Protein AF-A0A961AM02-F1 (afdb_monomer_lite)

Radius of gyration: 24.5 Å; chains: 1; bounding box: 80×36×36 Å

Secondary structure (DSSP, 8-state):
----------------------S--PPTT-EEEEEESHHHHT-HHHHHHHHHHHHH-TTS--EEEEEE-TT--TTGGG-

Sequence (79 aa):
MTRILVLWTWLACAGGGVAEDAWLDPQDGDTMVFAGDSITHECLYTQYIEDFFFTRFPERAIHFHNAGVRGDAAADVLA

Structure (mmCIF, N/CA/C/O backbone):
data_AF-A0A961AM02-F1
#
_entry.id   AF-A0A961AM02-F1
#
loop_
_atom_site.group_PDB
_atom_site.id
_atom_site.type_symbol
_atom_site.label_atom_id
_atom_site.label_alt_id
_atom_site.label_comp_id
_atom_site.label_asym_id
_atom_site.label_entity_id
_atom_site.label_seq_id
_atom_site.pdbx_PDB_ins_code
_atom_site.Cartn_x
_atom_site.Cartn_y
_atom_site.Cartn_z
_atom_site.occupancy
_atom_site.B_iso_or_equiv
_atom_site.auth_seq_id
_atom_site.auth_comp_id
_atom_site.auth_asym_id
_atom_site.auth_atom_id
_atom_site.pdbx_PDB_model_num
ATOM 1 N N . MET A 1 1 ? -68.132 21.290 19.839 1.00 45.41 1 MET A N 1
ATOM 2 C CA . MET A 1 1 ? -68.106 19.937 19.236 1.00 45.41 1 MET A CA 1
ATOM 3 C C . MET A 1 1 ? -68.336 20.162 17.746 1.00 45.41 1 MET A C 1
ATOM 5 O O . MET A 1 1 ? -69.402 20.643 17.419 1.00 45.41 1 MET A O 1
ATOM 9 N N . THR A 1 2 ? -67.357 20.131 16.840 1.00 38.53 2 THR A N 1
ATOM 10 C CA . THR A 1 2 ? -66.390 19.061 16.546 1.00 38.53 2 THR A CA 1
ATOM 11 C C . THR A 1 2 ? -65.184 19.673 15.814 1.00 38.53 2 THR A C 1
ATOM 13 O O . THR A 1 2 ? -65.354 20.481 14.907 1.00 38.53 2 THR A O 1
ATOM 16 N N . ARG A 1 3 ? -63.969 19.331 16.257 1.00 45.16 3 ARG A N 1
ATOM 17 C CA . ARG A 1 3 ? -62.676 19.763 15.695 1.00 45.16 3 ARG A CA 1
ATOM 18 C C . ARG A 1 3 ? -62.339 18.885 14.489 1.00 45.16 3 ARG A C 1
ATOM 20 O O . ARG A 1 3 ? -62.374 17.670 14.647 1.00 45.16 3 ARG A O 1
ATOM 27 N N . ILE A 1 4 ? -61.931 19.459 13.356 1.00 45.06 4 ILE A N 1
ATOM 28 C CA . ILE A 1 4 ? -61.199 18.725 12.310 1.00 45.06 4 ILE A CA 1
ATOM 29 C C . ILE A 1 4 ? -59.983 19.563 11.904 1.00 45.06 4 ILE A C 1
ATOM 31 O O . ILE A 1 4 ? -60.097 20.591 11.243 1.00 45.06 4 ILE A O 1
ATOM 35 N N . LEU A 1 5 ? -58.822 19.122 12.394 1.00 46.69 5 LEU A N 1
ATOM 36 C CA . LEU A 1 5 ? -57.493 19.532 11.956 1.00 46.69 5 LEU A CA 1
ATOM 37 C C . LEU A 1 5 ? -57.223 18.903 10.585 1.00 46.69 5 LEU A C 1
ATOM 39 O O . LEU A 1 5 ? -57.257 17.679 10.471 1.00 46.69 5 LEU A O 1
ATOM 43 N N . VAL A 1 6 ? -56.904 19.710 9.574 1.00 51.03 6 VAL A N 1
ATOM 44 C CA . VAL A 1 6 ? -56.317 19.201 8.327 1.00 51.03 6 VAL A CA 1
ATOM 45 C C . VAL A 1 6 ? -54.800 19.212 8.496 1.00 51.03 6 VAL A C 1
ATOM 47 O O . VAL A 1 6 ? -54.161 20.263 8.542 1.00 51.03 6 VAL A O 1
ATOM 50 N N . LEU A 1 7 ? -54.271 18.004 8.688 1.00 43.75 7 LEU A N 1
ATOM 51 C CA . LEU A 1 7 ? -52.861 17.651 8.807 1.00 43.75 7 LEU A CA 1
ATOM 52 C C . LEU A 1 7 ? -52.043 18.188 7.622 1.00 43.75 7 LEU A C 1
ATOM 54 O O . LEU A 1 7 ? -52.344 17.897 6.467 1.00 43.75 7 LEU A O 1
ATOM 58 N N . TRP A 1 8 ? -50.950 18.883 7.931 1.00 39.62 8 TRP A N 1
ATOM 59 C CA . TRP A 1 8 ? -49.850 19.138 7.006 1.00 39.62 8 TRP A CA 1
ATOM 60 C C . TRP A 1 8 ? -49.183 17.812 6.641 1.00 39.62 8 TRP A C 1
ATOM 62 O O . TRP A 1 8 ? -48.399 17.266 7.416 1.00 39.62 8 TRP A O 1
ATOM 72 N N . THR A 1 9 ? -49.493 17.278 5.466 1.00 47.47 9 THR A N 1
ATOM 7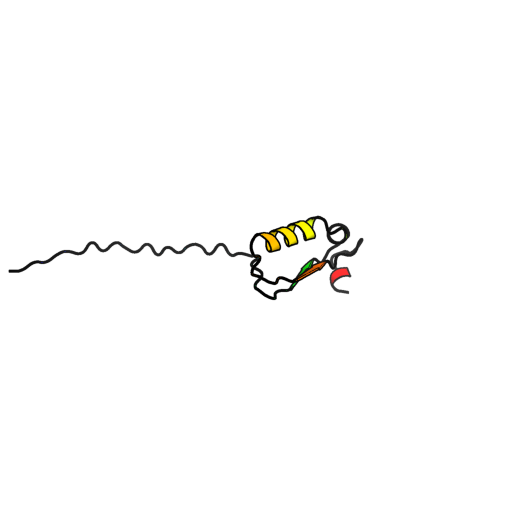3 C CA . THR A 1 9 ? -48.727 16.169 4.897 1.00 47.47 9 THR A CA 1
A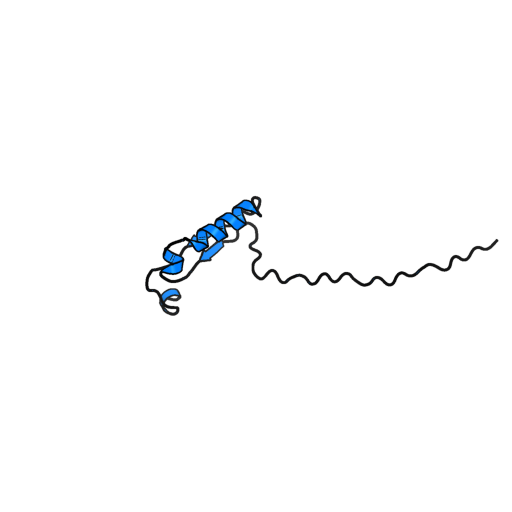TOM 74 C C . THR A 1 9 ? -47.476 16.762 4.256 1.00 47.47 9 THR A C 1
ATOM 76 O O . THR A 1 9 ? -47.481 17.175 3.100 1.00 47.47 9 THR A O 1
ATOM 79 N N . TRP A 1 10 ? -46.400 16.858 5.042 1.00 43.03 10 TRP A N 1
ATOM 80 C CA . TRP A 1 10 ? -45.057 17.000 4.493 1.00 43.03 10 TRP A CA 1
ATOM 81 C C . TRP A 1 10 ? -44.762 15.731 3.703 1.00 43.03 10 TRP A C 1
ATOM 83 O O . TRP A 1 10 ? -44.601 14.648 4.263 1.00 43.03 10 TRP A O 1
ATOM 93 N N . LEU A 1 11 ? -44.753 15.884 2.384 1.00 56.06 11 LEU A N 1
ATOM 94 C CA . LEU A 1 11 ? -44.177 14.935 1.457 1.00 56.06 11 LEU A CA 1
ATOM 95 C C . LEU A 1 11 ? -42.741 14.672 1.918 1.00 56.06 11 LEU A C 1
ATOM 97 O O . LEU A 1 11 ? -41.879 15.546 1.836 1.00 56.06 11 LEU A O 1
ATOM 101 N N . ALA A 1 12 ? -42.516 13.480 2.463 1.00 52.75 12 ALA A N 1
ATOM 102 C CA . ALA A 1 12 ? -41.191 12.953 2.697 1.00 52.75 12 ALA A CA 1
ATOM 103 C C . ALA A 1 12 ? -40.497 12.860 1.334 1.00 52.75 12 ALA A C 1
ATOM 105 O O . ALA A 1 12 ? -40.680 11.895 0.593 1.00 52.75 12 ALA A O 1
ATOM 106 N N . CYS A 1 13 ? -39.709 13.877 0.987 1.00 44.72 13 CYS A N 1
ATOM 107 C CA . CYS A 1 13 ? -38.581 13.667 0.101 1.00 44.72 13 CYS A CA 1
ATOM 108 C C . CYS A 1 13 ? -37.698 12.667 0.836 1.00 44.72 13 CYS A C 1
ATOM 110 O O . CYS A 1 13 ? -37.027 13.021 1.806 1.00 44.72 13 CYS A O 1
ATOM 112 N N . ALA A 1 14 ? -37.804 11.400 0.437 1.00 52.81 14 ALA A N 1
ATOM 113 C CA . ALA A 1 14 ? -36.872 10.367 0.819 1.00 52.81 14 ALA A CA 1
ATOM 114 C C . ALA A 1 14 ? -35.473 10.951 0.628 1.00 52.81 14 ALA A C 1
ATOM 116 O O . ALA A 1 14 ? -35.065 11.252 -0.494 1.00 52.81 14 ALA A O 1
ATOM 117 N N . GLY A 1 15 ? -34.775 11.169 1.741 1.00 47.91 15 GLY A N 1
ATOM 118 C CA . GLY A 1 15 ? -33.339 11.347 1.742 1.00 47.91 15 GLY A CA 1
ATOM 119 C C . GLY A 1 15 ? -32.727 10.039 1.272 1.00 47.91 15 GLY A C 1
ATOM 120 O O . GLY A 1 15 ? -32.259 9.246 2.079 1.00 47.91 15 GLY A O 1
ATOM 121 N N . GLY A 1 16 ? -32.778 9.789 -0.033 1.00 45.47 16 GLY A N 1
ATOM 122 C CA . GLY A 1 16 ? -31.798 8.952 -0.685 1.00 45.47 16 GLY A CA 1
ATOM 123 C C . GLY A 1 16 ? -30.507 9.745 -0.642 1.00 45.47 16 GLY A C 1
ATOM 124 O O . GLY A 1 16 ? -30.209 10.487 -1.575 1.00 45.47 16 GLY A O 1
ATOM 125 N N . GLY A 1 17 ? -29.782 9.646 0.474 1.00 45.03 17 GLY A N 1
ATOM 126 C CA . GLY A 1 17 ? -28.347 9.838 0.407 1.00 45.03 17 GLY A CA 1
ATOM 127 C C . GLY A 1 17 ? -27.881 8.891 -0.685 1.00 45.03 17 GLY A C 1
ATOM 128 O O . GLY A 1 17 ? -28.116 7.687 -0.596 1.00 45.03 17 GLY A O 1
ATOM 129 N N . VAL A 1 18 ? -27.342 9.444 -1.767 1.00 51.09 18 VAL A N 1
ATOM 130 C CA . VAL A 1 18 ? -26.493 8.666 -2.659 1.00 51.09 18 VAL A CA 1
ATOM 131 C C . VAL A 1 18 ? -25.455 8.056 -1.733 1.00 51.09 18 VAL A C 1
ATOM 133 O O . VAL A 1 18 ? -24.678 8.795 -1.135 1.00 51.09 18 VAL A O 1
ATOM 136 N N . ALA A 1 19 ? -25.525 6.741 -1.519 1.00 56.81 19 ALA A N 1
ATOM 137 C CA . ALA A 1 19 ? -24.376 6.022 -1.022 1.00 56.81 19 ALA A CA 1
ATOM 138 C C . ALA A 1 19 ? -23.290 6.354 -2.039 1.00 56.81 19 ALA A C 1
ATOM 140 O O . ALA A 1 19 ? -23.374 5.965 -3.203 1.00 56.81 19 ALA A O 1
ATOM 141 N N . GLU A 1 20 ? -22.374 7.230 -1.651 1.00 59.53 20 GLU A N 1
ATOM 142 C CA . GLU A 1 20 ? -21.099 7.330 -2.320 1.00 59.53 20 GLU A CA 1
ATOM 143 C C . GLU A 1 20 ? -20.554 5.909 -2.296 1.00 59.53 20 GLU A C 1
ATOM 145 O O . GLU A 1 20 ? -20.272 5.388 -1.219 1.00 59.53 20 GLU A O 1
ATOM 150 N N . ASP A 1 21 ? -20.577 5.234 -3.451 1.00 57.69 21 ASP A N 1
ATOM 151 C CA . ASP A 1 21 ? -20.028 3.893 -3.591 1.00 57.69 21 ASP A CA 1
ATOM 152 C C . ASP A 1 21 ? -18.569 4.010 -3.159 1.00 57.69 21 ASP A C 1
ATOM 154 O O . ASP A 1 21 ? -17.704 4.469 -3.913 1.00 57.69 21 ASP A O 1
ATOM 158 N N . ALA A 1 22 ? -18.317 3.693 -1.890 1.00 63.78 22 ALA A N 1
ATOM 159 C CA . ALA A 1 22 ? -16.997 3.665 -1.320 1.00 63.78 22 ALA A CA 1
ATOM 160 C C . ALA A 1 22 ? -16.315 2.487 -2.000 1.00 63.78 22 ALA A C 1
ATOM 162 O O . ALA A 1 22 ? -16.400 1.345 -1.560 1.00 63.78 22 ALA A O 1
ATOM 163 N N . TRP A 1 23 ? -15.683 2.769 -3.137 1.00 73.19 23 TRP A N 1
ATOM 164 C CA . TRP A 1 23 ? -14.976 1.773 -3.934 1.00 73.19 23 TRP A CA 1
ATOM 165 C C . TRP A 1 23 ? -13.846 1.109 -3.130 1.00 73.19 23 TRP A C 1
ATOM 167 O O . TRP A 1 23 ? -13.343 0.064 -3.533 1.00 73.19 23 TRP A O 1
ATOM 177 N N . LEU A 1 24 ? -13.473 1.699 -1.987 1.00 79.44 24 LEU A N 1
ATOM 178 C CA . LEU A 1 24 ? -12.512 1.175 -1.034 1.00 79.44 24 LEU A CA 1
ATOM 179 C C . LEU A 1 24 ? -13.017 1.352 0.409 1.00 79.44 24 LEU A C 1
ATOM 181 O O . LEU A 1 24 ? -12.790 2.393 1.024 1.00 79.44 24 LEU A O 1
ATOM 185 N N . ASP A 1 25 ? -13.675 0.325 0.952 1.00 87.56 25 ASP A N 1
ATOM 186 C CA . ASP A 1 25 ? -14.077 0.245 2.368 1.00 87.56 25 ASP A CA 1
ATOM 187 C C . ASP A 1 25 ? -13.642 -1.103 2.981 1.00 87.56 25 ASP A C 1
ATOM 189 O O . ASP A 1 25 ? -14.454 -2.027 3.085 1.00 87.56 25 ASP A O 1
ATOM 193 N N . PRO A 1 26 ? -12.353 -1.255 3.350 1.00 87.81 26 PRO A N 1
ATOM 194 C CA . PRO A 1 26 ? -11.856 -2.463 4.003 1.00 87.81 26 PRO A CA 1
ATOM 195 C C . PRO A 1 26 ? -12.523 -2.648 5.366 1.00 87.81 26 PRO A C 1
ATOM 197 O O . PRO A 1 26 ? -12.571 -1.717 6.184 1.00 87.81 26 PRO A O 1
ATOM 200 N N . GLN A 1 27 ? -13.029 -3.849 5.612 1.00 91.00 27 GLN A N 1
ATOM 201 C CA . GLN A 1 27 ? -13.667 -4.217 6.868 1.00 91.00 27 GLN A CA 1
ATOM 202 C C . GLN A 1 27 ? -12.638 -4.753 7.871 1.00 91.00 27 GLN A C 1
ATOM 204 O O . GLN A 1 27 ? -11.457 -4.933 7.572 1.00 91.00 27 GLN A O 1
ATOM 209 N N . ASP A 1 28 ? -13.088 -4.968 9.104 1.00 93.38 28 ASP A N 1
ATOM 210 C CA . ASP A 1 28 ? -12.260 -5.564 10.150 1.00 93.38 28 ASP A CA 1
ATOM 211 C C . ASP A 1 28 ? -11.803 -6.984 9.764 1.00 93.38 28 ASP A C 1
ATOM 213 O O . ASP A 1 28 ? -12.612 -7.810 9.342 1.00 93.38 28 ASP A O 1
ATOM 217 N N . GLY A 1 29 ? -10.505 -7.259 9.904 1.00 93.62 29 GLY A N 1
ATOM 218 C CA . GLY A 1 29 ? -9.876 -8.529 9.534 1.00 93.62 29 GLY A CA 1
ATOM 219 C C . GLY A 1 29 ? -9.477 -8.661 8.059 1.00 93.62 29 GLY A C 1
ATOM 220 O O . GLY A 1 29 ? -8.846 -9.658 7.696 1.00 93.62 29 GLY A O 1
ATOM 221 N N . ASP A 1 30 ? -9.800 -7.686 7.203 1.00 94.88 30 ASP A N 1
ATOM 222 C CA . ASP A 1 30 ? -9.447 -7.746 5.784 1.00 94.88 30 ASP A CA 1
ATOM 223 C C . ASP A 1 30 ? -7.933 -7.627 5.558 1.00 94.88 30 ASP A C 1
ATOM 225 O O . ASP A 1 30 ? -7.201 -6.966 6.299 1.00 94.88 30 ASP A O 1
ATOM 229 N N . THR A 1 31 ? -7.459 -8.262 4.483 1.00 95.00 31 THR A N 1
ATOM 230 C CA . THR A 1 31 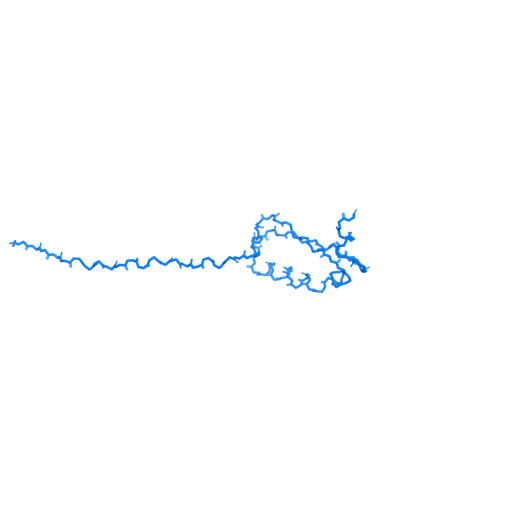? -6.063 -8.175 4.040 1.00 95.00 31 THR A CA 1
ATOM 231 C C . THR A 1 31 ? -5.971 -7.455 2.703 1.00 95.00 31 THR A C 1
ATOM 233 O O . THR A 1 31 ? -6.530 -7.906 1.704 1.00 95.00 31 THR A O 1
ATOM 236 N N . MET A 1 32 ? -5.220 -6.358 2.671 1.00 94.25 32 MET A N 1
ATOM 237 C CA . MET A 1 32 ? -4.924 -5.591 1.470 1.00 94.25 32 MET A CA 1
ATOM 238 C C . MET A 1 32 ? -3.502 -5.891 0.995 1.00 94.25 32 MET A C 1
ATOM 240 O O . MET A 1 32 ? -2.531 -5.684 1.724 1.00 94.25 32 MET A O 1
ATOM 244 N N . VAL A 1 33 ? -3.380 -6.364 -0.246 1.00 95.19 33 VAL A N 1
ATOM 245 C CA . VAL A 1 33 ? -2.089 -6.669 -0.872 1.00 95.19 33 VAL A CA 1
ATOM 246 C C . VAL A 1 33 ? -1.809 -5.667 -1.985 1.00 95.19 33 VAL A C 1
ATOM 248 O O . VAL A 1 33 ? -2.591 -5.540 -2.927 1.00 95.19 33 VAL A O 1
ATOM 251 N N . PHE A 1 34 ? -0.680 -4.972 -1.895 1.00 95.44 34 PHE A N 1
ATOM 252 C CA . PHE A 1 34 ? -0.183 -4.088 -2.941 1.00 95.44 34 PHE A CA 1
ATOM 253 C C . PHE A 1 34 ? 0.732 -4.878 -3.876 1.00 95.44 34 PHE A C 1
ATOM 255 O O . PHE A 1 34 ? 1.868 -5.181 -3.521 1.00 95.44 34 PHE A O 1
ATOM 262 N N . ALA A 1 35 ? 0.239 -5.208 -5.067 1.00 95.25 35 ALA A N 1
ATOM 263 C CA . ALA A 1 35 ? 1.043 -5.779 -6.142 1.00 95.25 35 ALA A CA 1
ATOM 264 C C . ALA A 1 35 ? 1.474 -4.677 -7.116 1.00 95.25 35 ALA A C 1
ATOM 266 O O . ALA A 1 35 ? 0.685 -3.783 -7.436 1.00 95.25 35 ALA A O 1
ATOM 267 N N . GLY A 1 36 ? 2.712 -4.743 -7.596 1.00 94.94 36 GLY A N 1
ATOM 268 C CA . GLY A 1 36 ? 3.214 -3.778 -8.563 1.00 94.94 36 GLY A CA 1
ATOM 269 C C . GLY A 1 36 ? 4.711 -3.888 -8.799 1.00 94.94 36 GLY A C 1
ATOM 270 O O . GLY A 1 36 ? 5.355 -4.853 -8.397 1.00 94.94 36 GLY A O 1
ATOM 271 N N . ASP A 1 37 ? 5.251 -2.877 -9.466 1.00 95.44 37 ASP A N 1
ATOM 272 C CA . ASP A 1 37 ? 6.633 -2.873 -9.922 1.00 95.44 37 ASP A CA 1
ATOM 273 C C . ASP A 1 37 ? 7.592 -2.221 -8.903 1.00 95.44 37 ASP A C 1
ATOM 275 O O . ASP A 1 37 ? 7.355 -2.158 -7.691 1.00 95.44 37 ASP A O 1
ATOM 279 N N . SER A 1 38 ? 8.692 -1.684 -9.425 1.00 96.38 38 SER A N 1
ATOM 280 C CA . SER A 1 38 ? 9.641 -0.816 -8.735 1.00 96.38 38 SER A CA 1
ATOM 281 C C . SER A 1 38 ? 9.035 0.256 -7.823 1.00 96.38 38 SER A C 1
ATOM 283 O O . SER A 1 38 ? 9.598 0.497 -6.758 1.00 96.38 38 SER A O 1
ATOM 285 N N . ILE A 1 39 ? 7.914 0.879 -8.195 1.00 96.88 39 ILE A N 1
ATOM 286 C CA . ILE A 1 39 ? 7.280 1.950 -7.415 1.00 96.88 39 ILE A CA 1
ATOM 287 C C . ILE A 1 39 ? 6.632 1.380 -6.151 1.00 96.88 39 ILE A C 1
ATOM 289 O O . ILE A 1 39 ? 6.744 1.958 -5.070 1.00 96.88 39 ILE A O 1
ATOM 293 N N . THR A 1 40 ? 5.973 0.227 -6.269 1.00 96.75 40 THR A N 1
ATOM 294 C CA . THR A 1 40 ? 5.368 -0.474 -5.132 1.00 96.75 40 THR A CA 1
ATOM 295 C C . THR A 1 40 ? 6.445 -1.050 -4.228 1.00 96.75 40 THR A C 1
ATOM 297 O O . THR A 1 40 ? 6.359 -0.889 -3.015 1.00 96.75 40 THR A O 1
ATOM 300 N N . HIS A 1 41 ? 7.513 -1.605 -4.802 1.00 95.69 41 HIS A N 1
ATOM 301 C CA . HIS A 1 41 ? 8.638 -2.175 -4.057 1.00 95.69 41 HIS A CA 1
ATOM 302 C C . HIS A 1 41 ? 9.333 -1.177 -3.107 1.00 95.69 41 HIS A C 1
ATOM 304 O O . HIS A 1 41 ? 9.938 -1.579 -2.118 1.00 95.69 41 HIS A O 1
ATOM 310 N N . GLU A 1 42 ? 9.269 0.128 -3.386 1.00 96.62 42 GLU A N 1
ATOM 311 C CA . GLU A 1 42 ? 9.888 1.170 -2.550 1.00 96.62 42 GLU A CA 1
ATOM 312 C C . GLU A 1 42 ? 9.078 1.522 -1.289 1.00 96.62 42 GLU A C 1
ATOM 314 O O . GLU A 1 42 ? 9.564 2.272 -0.442 1.00 96.62 42 GLU A O 1
ATOM 319 N N . CYS A 1 43 ? 7.862 0.986 -1.141 1.00 95.00 43 CYS A N 1
ATOM 320 C CA . CYS A 1 43 ? 6.991 1.141 0.032 1.00 95.00 43 CYS A CA 1
ATOM 321 C C . CYS A 1 43 ? 6.603 2.586 0.408 1.00 95.00 43 CYS A C 1
ATOM 323 O O . CYS A 1 43 ? 6.050 2.809 1.483 1.00 95.00 43 CYS A O 1
ATOM 325 N N . LEU A 1 44 ? 6.856 3.579 -0.453 1.00 95.56 44 LEU A N 1
ATOM 326 C CA . LEU A 1 44 ? 6.604 4.988 -0.131 1.00 95.56 44 LEU A CA 1
ATOM 327 C C . LEU A 1 44 ? 5.106 5.296 -0.032 1.00 95.56 44 LEU A C 1
ATOM 329 O O . LEU A 1 44 ? 4.623 5.752 1.000 1.00 95.56 44 LEU A O 1
ATOM 333 N N . TYR A 1 45 ? 4.353 5.038 -1.103 1.00 95.75 45 TYR A N 1
ATOM 334 C CA . TYR A 1 45 ? 2.926 5.360 -1.120 1.00 95.75 45 TYR A CA 1
ATOM 335 C C . TYR A 1 45 ? 2.086 4.334 -0.348 1.00 95.75 45 TYR A C 1
ATOM 337 O O . TYR A 1 45 ? 1.046 4.698 0.196 1.00 95.75 45 TYR A O 1
ATOM 345 N N . THR A 1 46 ? 2.519 3.068 -0.286 1.00 96.38 46 THR A N 1
ATOM 346 C CA . THR A 1 46 ? 1.795 2.022 0.452 1.00 96.38 46 THR A CA 1
ATOM 347 C C . THR A 1 46 ? 1.767 2.356 1.937 1.00 96.38 46 THR A C 1
ATOM 349 O O . THR A 1 46 ? 0.700 2.317 2.538 1.00 96.38 46 THR A O 1
ATOM 352 N N . GLN A 1 47 ? 2.885 2.841 2.489 1.00 96.00 47 GLN A N 1
ATOM 353 C CA . GLN A 1 47 ? 2.957 3.291 3.878 1.00 96.00 47 GLN A CA 1
ATOM 354 C C . GLN A 1 47 ? 2.004 4.459 4.168 1.00 96.00 47 GLN A C 1
ATOM 356 O O . GLN A 1 47 ? 1.330 4.461 5.191 1.00 96.00 47 GLN A O 1
ATOM 361 N N . TYR A 1 48 ? 1.870 5.427 3.256 1.00 96.38 48 TYR A N 1
ATOM 362 C CA . TYR A 1 48 ? 0.920 6.530 3.454 1.00 96.38 48 TYR A CA 1
ATOM 363 C C . TYR A 1 48 ? -0.538 6.060 3.492 1.00 96.38 48 TYR A C 1
ATOM 365 O O . TYR A 1 48 ? -1.352 6.632 4.219 1.00 96.38 48 TYR A O 1
ATOM 373 N N . ILE A 1 49 ? -0.875 5.029 2.714 1.00 94.19 49 ILE A N 1
ATOM 374 C CA . ILE A 1 49 ? -2.209 4.422 2.727 1.00 94.19 49 ILE A CA 1
ATOM 375 C C . ILE A 1 49 ? -2.420 3.651 4.034 1.00 94.19 49 ILE A C 1
ATOM 377 O O . ILE A 1 49 ? -3.460 3.812 4.671 1.00 94.19 49 ILE A O 1
ATOM 381 N N . GLU A 1 50 ? -1.430 2.869 4.461 1.00 94.69 50 GLU A N 1
ATOM 382 C CA . GLU A 1 50 ? -1.447 2.155 5.742 1.00 94.69 50 GLU A CA 1
ATOM 383 C C . GLU A 1 50 ? -1.698 3.124 6.906 1.00 94.69 50 GLU A C 1
ATOM 385 O O . GLU A 1 50 ? -2.677 2.978 7.642 1.00 94.69 50 GLU A O 1
ATOM 390 N N . ASP A 1 51 ? -0.889 4.180 7.013 1.00 95.50 51 ASP A N 1
ATOM 391 C CA . ASP A 1 51 ? -1.003 5.203 8.058 1.00 95.50 51 ASP A CA 1
ATOM 392 C C . ASP A 1 51 ? -2.364 5.917 8.033 1.00 95.50 51 ASP A C 1
ATOM 394 O O . ASP A 1 51 ? -2.929 6.273 9.077 1.00 95.50 51 ASP A O 1
ATOM 398 N N . PHE A 1 52 ? -2.935 6.125 6.843 1.00 94.44 52 PHE A N 1
ATOM 399 C CA . PHE A 1 52 ? -4.272 6.693 6.715 1.00 94.44 52 PHE A CA 1
ATOM 400 C C . PHE A 1 52 ? -5.322 5.796 7.381 1.00 94.44 52 PHE A C 1
ATOM 402 O O . PHE A 1 52 ? -6.105 6.287 8.199 1.00 94.44 52 PHE A O 1
ATOM 409 N N . PHE A 1 53 ? -5.318 4.493 7.095 1.00 94.50 53 PHE A N 1
ATOM 410 C CA . PHE A 1 53 ? -6.284 3.567 7.689 1.00 94.50 53 PHE A CA 1
ATOM 411 C C . PHE A 1 53 ? -6.048 3.370 9.187 1.00 94.50 53 PHE A C 1
ATOM 413 O O . PHE A 1 53 ? -7.012 3.439 9.953 1.00 94.50 53 PHE A O 1
ATOM 420 N N . PHE A 1 54 ? -4.791 3.259 9.623 1.00 93.69 54 PHE A N 1
ATOM 421 C CA . PHE A 1 54 ? -4.456 3.161 11.047 1.00 93.69 54 PHE A CA 1
ATOM 422 C C . PHE A 1 54 ? -4.942 4.366 11.859 1.00 93.69 54 PHE A C 1
ATOM 424 O O . PHE A 1 54 ? -5.382 4.214 12.997 1.00 93.69 54 PHE A O 1
ATOM 431 N N . THR A 1 55 ? -4.885 5.573 11.291 1.00 95.12 55 THR A N 1
ATOM 432 C CA . THR A 1 55 ? -5.283 6.792 12.015 1.0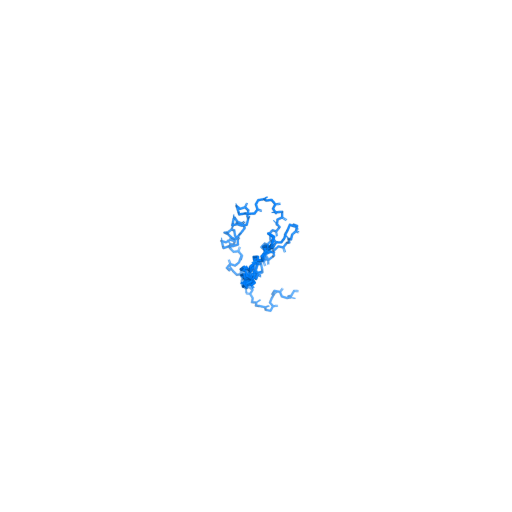0 95.12 55 THR A CA 1
ATOM 433 C C . THR A 1 55 ? -6.778 7.089 11.949 1.00 95.12 55 THR A C 1
ATOM 435 O O . THR A 1 55 ? -7.309 7.698 12.877 1.00 95.12 55 THR A O 1
ATOM 438 N N . ARG A 1 56 ? -7.470 6.717 10.865 1.00 92.50 56 ARG A N 1
ATOM 439 C CA . ARG A 1 56 ? -8.910 7.004 10.694 1.00 92.50 56 ARG A CA 1
ATOM 440 C C . ARG A 1 56 ? -9.801 5.902 11.251 1.00 92.50 56 ARG A C 1
ATOM 442 O O . ARG A 1 56 ? -10.883 6.210 11.743 1.00 92.50 56 ARG A O 1
ATOM 449 N N . PHE A 1 57 ? -9.350 4.652 11.198 1.00 92.88 57 PHE A N 1
ATOM 450 C CA . PHE A 1 57 ? -10.134 3.483 11.594 1.00 92.88 57 PHE A CA 1
ATOM 451 C C . PHE A 1 57 ? -9.345 2.586 12.559 1.00 92.88 57 PHE A C 1
ATOM 453 O O . PHE A 1 57 ? -9.131 1.414 12.265 1.00 92.88 57 PHE A O 1
ATOM 460 N N . PRO A 1 58 ? -8.926 3.107 13.729 1.00 92.12 58 PRO A N 1
ATOM 461 C CA . PRO A 1 58 ? -8.075 2.367 14.666 1.00 92.12 58 PRO A CA 1
ATOM 462 C C . PRO A 1 58 ? -8.735 1.103 15.240 1.00 92.12 58 PRO A C 1
ATOM 464 O O . PRO A 1 58 ? -8.043 0.213 15.716 1.00 92.12 58 PRO A O 1
ATOM 467 N N . GLU A 1 59 ? -10.067 1.028 15.197 1.00 93.81 59 GLU A N 1
ATOM 468 C CA . GLU A 1 59 ? -10.848 -0.126 15.655 1.00 93.81 59 GLU A CA 1
ATOM 469 C C . GLU A 1 59 ? -10.840 -1.287 14.643 1.00 93.81 59 GLU A C 1
ATOM 471 O O . GLU A 1 59 ? -11.238 -2.393 14.993 1.00 93.81 59 GLU A O 1
ATOM 476 N N . ARG A 1 60 ? -10.431 -1.047 13.385 1.00 92.38 60 ARG A N 1
ATOM 477 C CA . ARG A 1 60 ? -10.386 -2.071 12.333 1.00 92.38 60 ARG A CA 1
ATOM 478 C C . ARG A 1 60 ? -8.978 -2.660 12.255 1.00 92.38 60 ARG A C 1
ATOM 480 O O . ARG A 1 60 ? -8.019 -1.962 11.928 1.00 92.38 60 ARG A O 1
ATOM 487 N N . ALA A 1 61 ? -8.855 -3.955 12.500 1.00 93.00 61 ALA A N 1
ATOM 488 C CA . ALA A 1 61 ? -7.641 -4.723 12.286 1.00 93.00 61 ALA A CA 1
ATOM 489 C C . ALA A 1 61 ? -7.495 -5.060 10.794 1.00 93.00 61 ALA A C 1
ATOM 491 O O . ALA A 1 61 ? -7.923 -6.117 10.339 1.00 93.00 61 ALA A O 1
ATOM 492 N N . ILE A 1 62 ? -6.903 -4.146 10.026 1.00 94.56 62 ILE A N 1
ATOM 493 C CA . ILE A 1 62 ? -6.603 -4.359 8.604 1.00 94.56 62 ILE A CA 1
ATOM 494 C C . ILE A 1 62 ? -5.150 -4.821 8.469 1.00 94.56 62 ILE A C 1
ATOM 496 O O . ILE A 1 62 ? -4.236 -4.230 9.051 1.00 94.56 62 ILE A O 1
ATOM 500 N N . HIS A 1 63 ? -4.925 -5.875 7.690 1.00 94.94 63 HIS A N 1
ATOM 501 C CA . HIS A 1 63 ? -3.593 -6.394 7.396 1.00 94.94 63 HIS A CA 1
ATOM 502 C C . HIS A 1 63 ? -3.102 -5.868 6.048 1.00 94.94 63 HIS A C 1
ATOM 504 O O . HIS A 1 63 ? -3.782 -6.016 5.037 1.00 94.94 63 HIS A O 1
ATOM 510 N N . PHE A 1 64 ? -1.901 -5.299 6.012 1.00 95.50 64 PHE A N 1
ATOM 511 C CA . PHE A 1 64 ? -1.302 -4.781 4.784 1.00 95.50 64 PHE A CA 1
ATOM 512 C C . PHE A 1 64 ? -0.085 -5.608 4.381 1.00 95.50 64 PHE A C 1
ATOM 514 O O . PHE A 1 64 ? 0.736 -5.983 5.223 1.00 95.50 64 PHE A O 1
ATOM 521 N N . HIS A 1 65 ? 0.030 -5.907 3.089 1.00 96.00 65 HIS A N 1
ATOM 522 C CA . HIS A 1 65 ? 1.173 -6.619 2.534 1.00 96.00 65 HIS A CA 1
ATOM 523 C C . HIS A 1 65 ? 1.653 -5.958 1.247 1.00 96.00 65 HIS A C 1
ATOM 525 O O . HIS A 1 65 ? 0.874 -5.730 0.325 1.00 96.00 65 HIS A O 1
ATOM 531 N N . ASN A 1 66 ? 2.950 -5.681 1.167 1.00 95.69 66 ASN A N 1
ATOM 532 C CA . ASN A 1 66 ? 3.578 -5.185 -0.045 1.00 95.69 66 ASN A CA 1
ATOM 533 C C . ASN A 1 66 ? 4.235 -6.352 -0.791 1.00 95.69 66 ASN A C 1
ATOM 535 O O . ASN A 1 66 ? 5.175 -6.963 -0.286 1.00 95.69 66 ASN A O 1
ATOM 539 N N . ALA A 1 67 ? 3.718 -6.643 -1.980 1.00 95.88 67 ALA A N 1
ATOM 540 C CA . ALA A 1 67 ? 4.208 -7.662 -2.900 1.00 95.88 67 ALA A CA 1
ATOM 541 C C . ALA A 1 67 ? 4.808 -7.030 -4.171 1.00 95.88 67 ALA A C 1
ATOM 543 O O . ALA A 1 67 ? 4.783 -7.634 -5.240 1.00 95.88 67 ALA A O 1
ATOM 544 N N . GLY A 1 68 ? 5.303 -5.792 -4.085 1.00 94.50 68 GLY A N 1
ATOM 545 C CA . GLY A 1 68 ? 5.948 -5.116 -5.202 1.00 94.50 68 GLY A CA 1
ATOM 546 C C . GLY A 1 68 ? 7.316 -5.718 -5.514 1.00 94.50 68 GLY A C 1
ATOM 547 O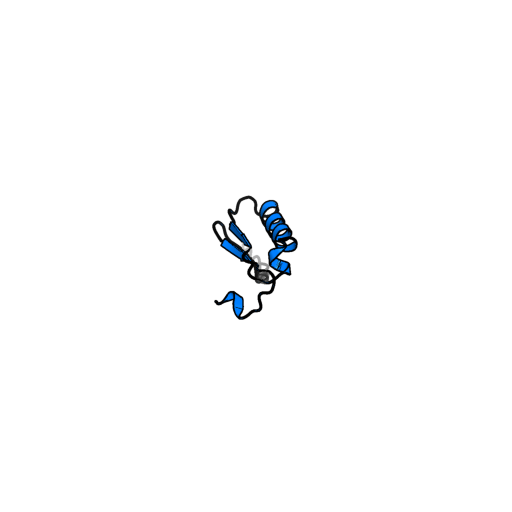 O . GLY A 1 68 ? 8.105 -5.971 -4.601 1.00 94.50 68 GLY A O 1
ATOM 548 N N . VAL A 1 69 ? 7.638 -5.897 -6.794 1.00 95.62 69 VAL A N 1
ATOM 549 C CA . VAL A 1 69 ? 8.941 -6.408 -7.245 1.00 95.62 69 VAL A CA 1
ATOM 550 C C . VAL A 1 69 ? 9.512 -5.480 -8.313 1.00 95.62 69 VAL A C 1
ATOM 552 O O . VAL A 1 69 ? 8.864 -5.101 -9.286 1.00 95.62 69 VAL A O 1
ATOM 555 N N . ARG A 1 70 ? 10.763 -5.052 -8.121 1.00 94.19 70 ARG A N 1
ATOM 556 C CA . ARG A 1 70 ? 11.411 -4.118 -9.045 1.00 94.19 70 ARG A CA 1
ATOM 557 C C . ARG A 1 70 ? 11.623 -4.768 -10.413 1.00 94.19 70 ARG A C 1
ATOM 559 O O . ARG A 1 70 ? 12.448 -5.663 -10.544 1.00 94.19 70 ARG A O 1
ATOM 566 N N . GLY A 1 71 ? 10.991 -4.190 -11.432 1.00 93.75 71 GLY A N 1
ATOM 567 C CA . GLY A 1 71 ? 11.138 -4.607 -12.827 1.00 93.75 71 GLY A CA 1
ATOM 568 C C . GLY A 1 71 ? 9.979 -5.450 -13.354 1.00 93.75 71 GLY A C 1
ATOM 569 O O . GLY A 1 71 ? 9.979 -5.731 -14.549 1.00 93.75 71 GLY A O 1
ATOM 570 N N . ASP A 1 72 ? 9.006 -5.790 -12.505 1.00 95.44 72 ASP A N 1
ATOM 571 C CA . ASP A 1 72 ? 7.822 -6.543 -12.912 1.00 95.44 72 ASP A CA 1
ATOM 572 C C . ASP A 1 72 ? 6.940 -5.749 -13.879 1.00 95.44 72 ASP A C 1
ATOM 574 O O . ASP A 1 72 ? 6.746 -4.536 -13.749 1.00 95.44 72 ASP A O 1
ATOM 578 N N . ALA A 1 73 ? 6.366 -6.464 -14.838 1.00 93.81 73 ALA A N 1
ATOM 579 C CA . ALA A 1 73 ? 5.254 -6.028 -15.660 1.00 93.81 73 ALA A CA 1
ATOM 580 C C . ALA A 1 73 ? 3.971 -6.770 -15.251 1.00 93.81 73 ALA A C 1
ATOM 582 O O . ALA A 1 73 ? 3.977 -7.721 -14.475 1.00 93.81 73 ALA A O 1
ATOM 583 N N . ALA A 1 74 ? 2.832 -6.373 -15.825 1.00 92.81 74 ALA A N 1
ATOM 584 C CA . ALA A 1 74 ? 1.528 -6.949 -15.480 1.00 92.81 74 ALA A CA 1
ATOM 585 C C . ALA A 1 74 ? 1.445 -8.481 -15.647 1.00 92.81 74 ALA A C 1
ATOM 587 O O . ALA A 1 74 ? 0.656 -9.126 -14.964 1.00 92.81 74 ALA A O 1
ATOM 588 N N . ALA A 1 75 ? 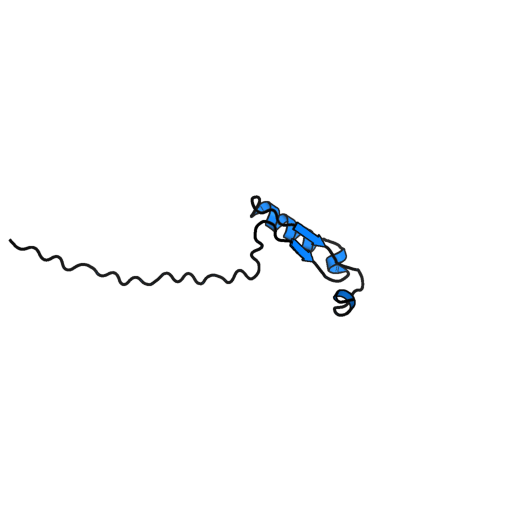2.235 -9.059 -16.556 1.00 93.69 75 ALA A N 1
ATOM 589 C CA . ALA A 1 75 ? 2.287 -10.505 -16.754 1.00 93.69 75 ALA A CA 1
ATOM 590 C C . ALA A 1 75 ? 3.008 -11.237 -15.610 1.00 93.69 75 ALA A C 1
ATOM 592 O O . ALA A 1 75 ? 2.644 -12.369 -15.304 1.00 93.69 75 ALA A O 1
ATOM 593 N N . ASP A 1 76 ? 3.988 -10.593 -14.977 1.00 93.81 76 ASP A N 1
ATOM 594 C CA . ASP A 1 76 ? 4.831 -11.200 -13.943 1.00 93.81 76 ASP A CA 1
ATOM 595 C C . ASP A 1 76 ? 4.080 -11.342 -12.612 1.00 93.81 76 ASP A C 1
ATOM 597 O O . ASP A 1 76 ? 4.291 -12.299 -11.879 1.00 93.81 76 ASP A O 1
ATOM 601 N N . VAL A 1 77 ? 3.098 -10.471 -12.360 1.00 90.06 77 VAL A N 1
ATOM 602 C CA . VAL A 1 77 ? 2.232 -10.522 -11.166 1.00 90.06 77 VAL A CA 1
ATOM 603 C C . VAL A 1 77 ? 1.386 -11.806 -11.097 1.00 90.06 77 VAL A C 1
ATOM 605 O O . VAL A 1 77 ? 0.923 -12.187 -10.024 1.00 90.06 77 VAL A O 1
ATOM 608 N N . LEU A 1 78 ? 1.144 -12.462 -12.237 1.00 88.06 78 LEU A N 1
ATOM 609 C CA . LEU A 1 78 ? 0.338 -13.686 -12.328 1.00 88.06 78 LEU A CA 1
ATOM 610 C C . LEU A 1 78 ? 1.172 -14.977 -12.308 1.00 88.06 78 LEU A C 1
ATOM 612 O O . LEU A 1 78 ? 0.575 -16.058 -12.306 1.00 88.06 78 LEU A O 1
ATOM 616 N N . ALA A 1 79 ? 2.501 -14.867 -12.384 1.00 69.94 79 ALA A N 1
ATOM 617 C CA . ALA A 1 79 ? 3.423 -16.000 -12.467 1.00 69.94 79 ALA A CA 1
ATOM 618 C C . ALA A 1 79 ? 3.657 -16.655 -11.097 1.00 69.94 79 ALA A C 1
ATOM 620 O O . ALA A 1 79 ? 3.788 -17.903 -11.082 1.00 69.94 79 ALA A O 1
#

pLDDT: mean 80.89, std 20.51, range [38.53, 96.88]

Foldseek 3Di:
DDDDDDDDPDDPPPPPPPPPPPVDDDAAPEEDEAEEEPVLVVVPVVVVVVVVCCVPPVVGHYHYYRPYYHPDDPVNSVD